Protein AF-A0A950XN25-F1 (afdb_monomer)

Mean predicted aligned error: 3.8 Å

Foldseek 3Di:
DPPAEEEEEDDPVCPVVVVVVVVPGHYHYDDPDDDDDDDDHHHYD

Structure (mmCIF, N/CA/C/O backbone):
data_AF-A0A950XN25-F1
#
_entry.id   AF-A0A950XN25-F1
#
loop_
_atom_site.group_PDB
_atom_site.id
_atom_site.type_symbol
_atom_site.label_atom_id
_atom_site.label_alt_id
_atom_site.label_comp_id
_atom_site.label_asym_id
_atom_site.label_entity_id
_atom_site.label_seq_id
_atom_site.pdbx_PDB_ins_code
_atom_site.Cartn_x
_atom_site.Cartn_y
_atom_site.Cartn_z
_atom_site.occupancy
_atom_site.B_iso_or_equiv
_atom_site.auth_seq_id
_atom_site.auth_comp_id
_atom_site.auth_asym_id
_atom_site.auth_atom_id
_atom_site.pdbx_PDB_model_num
ATOM 1 N N . MET A 1 1 ? -7.128 7.128 18.693 1.00 41.81 1 MET A N 1
ATOM 2 C CA . MET A 1 1 ? -5.934 6.374 18.249 1.00 41.81 1 MET A CA 1
ATOM 3 C C . MET A 1 1 ? -6.192 5.961 16.814 1.00 41.81 1 MET A C 1
ATOM 5 O O . MET A 1 1 ? -7.304 5.495 16.599 1.00 41.81 1 MET A O 1
ATOM 9 N N . PRO A 1 2 ? -5.301 6.194 15.834 1.00 49.12 2 PRO A N 1
ATOM 10 C CA . PRO A 1 2 ? -5.598 5.821 14.456 1.00 49.12 2 PRO A CA 1
ATOM 11 C C . PRO A 1 2 ? -5.708 4.293 14.395 1.00 49.12 2 PRO A C 1
ATOM 13 O O . PRO A 1 2 ? -4.727 3.571 14.524 1.00 49.12 2 PRO A O 1
ATOM 16 N N . SER A 1 3 ? -6.949 3.823 14.328 1.00 55.66 3 SER A N 1
ATOM 17 C CA . SER A 1 3 ? -7.374 2.431 14.444 1.00 55.66 3 SER A CA 1
ATOM 18 C C . SER A 1 3 ? -7.744 1.899 13.061 1.00 55.66 3 SER A C 1
ATOM 20 O O . SER A 1 3 ? -8.883 1.510 12.817 1.00 55.66 3 SER A O 1
ATOM 22 N N . GLY A 1 4 ? -6.787 1.970 12.139 1.00 61.75 4 GLY A N 1
ATOM 23 C CA . GLY A 1 4 ? -6.895 1.404 10.799 1.00 61.75 4 GLY A CA 1
ATOM 24 C C . GLY A 1 4 ? -5.507 1.015 10.312 1.00 61.75 4 GLY A C 1
ATOM 25 O O . GLY A 1 4 ? -4.568 1.803 10.440 1.00 61.75 4 GLY A O 1
ATOM 26 N N . SER A 1 5 ? -5.360 -0.207 9.806 1.00 83.69 5 SER A N 1
ATOM 27 C CA . SER A 1 5 ? -4.113 -0.653 9.186 1.00 83.69 5 SER A CA 1
ATOM 28 C C . SER A 1 5 ? -3.929 0.067 7.845 1.00 83.69 5 SER A C 1
ATOM 30 O O . SER A 1 5 ? -4.897 0.324 7.128 1.00 83.69 5 SER A O 1
ATOM 32 N 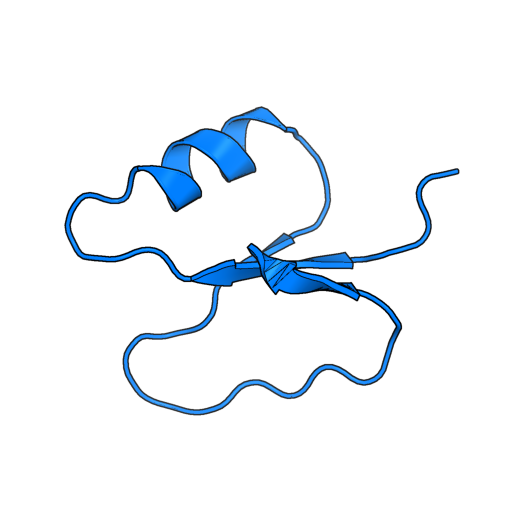N . LEU A 1 6 ? -2.699 0.455 7.499 1.00 94.44 6 LEU A N 1
ATOM 33 C CA . LEU A 1 6 ? -2.423 1.017 6.176 1.00 94.44 6 LEU A CA 1
ATOM 34 C C . LEU A 1 6 ? -2.125 -0.126 5.205 1.00 94.44 6 LEU A C 1
ATOM 36 O O . LEU A 1 6 ? -1.251 -0.945 5.468 1.00 94.44 6 LEU A O 1
ATOM 40 N N . VAL A 1 7 ? -2.823 -0.194 4.080 1.00 96.00 7 VAL A N 1
ATOM 41 C CA . VAL A 1 7 ? -2.576 -1.187 3.030 1.00 96.00 7 VAL A CA 1
ATOM 42 C C . VAL A 1 7 ? -2.191 -0.435 1.772 1.00 96.00 7 VAL A C 1
ATOM 44 O O . VAL A 1 7 ? -2.867 0.519 1.404 1.00 96.00 7 VAL A O 1
ATOM 47 N N . TYR A 1 8 ?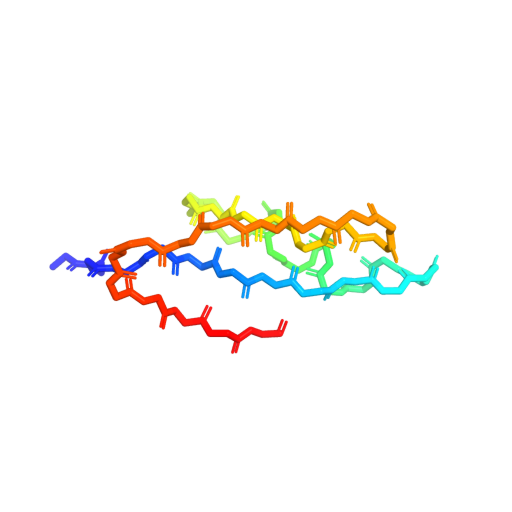 -1.095 -0.813 1.122 1.00 96.81 8 TYR A N 1
ATOM 48 C CA . TYR A 1 8 ? -0.593 -0.017 0.002 1.00 96.81 8 TYR A CA 1
ATOM 49 C C . TYR A 1 8 ? 0.069 -0.837 -1.094 1.00 96.81 8 TYR A C 1
ATOM 51 O O . TYR A 1 8 ? 0.699 -1.863 -0.829 1.00 96.81 8 TYR A O 1
ATOM 59 N N . PHE A 1 9 ? -0.006 -0.341 -2.326 1.00 96.56 9 PHE A N 1
ATOM 60 C CA . PHE A 1 9 ? 0.791 -0.849 -3.441 1.00 96.56 9 PHE A CA 1
ATOM 61 C C . PHE A 1 9 ? 2.004 0.054 -3.702 1.00 96.56 9 PHE A C 1
ATOM 63 O O . PHE A 1 9 ? 1.968 1.274 -3.537 1.00 96.56 9 PHE A O 1
ATOM 70 N N . SER A 1 10 ? 3.116 -0.537 -4.141 1.00 96.06 10 SER A N 1
ATOM 71 C CA . SER A 1 10 ? 4.232 0.232 -4.690 1.00 96.06 10 SER A CA 1
ATOM 72 C C . SER A 1 10 ? 4.839 -0.494 -5.877 1.00 96.06 10 SER A C 1
ATOM 74 O O . SER A 1 10 ? 5.153 -1.684 -5.790 1.00 96.06 10 SER A O 1
ATOM 76 N N . SER A 1 11 ? 4.975 0.246 -6.976 1.00 94.06 11 SER A N 1
ATOM 77 C CA . SER A 1 11 ? 5.620 -0.210 -8.206 1.00 94.06 11 SER A CA 1
ATOM 78 C C . SER A 1 11 ? 7.146 -0.244 -8.059 1.00 94.06 11 SER A C 1
ATOM 80 O O . SER A 1 11 ? 7.690 0.080 -7.006 1.00 94.06 11 SER A O 1
ATOM 82 N N . VAL A 1 12 ? 7.838 -0.554 -9.157 1.00 94.19 12 VAL A N 1
ATOM 83 C CA . VAL A 1 12 ? 9.306 -0.634 -9.243 1.00 94.19 12 VAL A CA 1
ATOM 84 C C . VAL A 1 12 ? 10.050 0.626 -8.785 1.00 94.19 12 VAL A C 1
ATOM 86 O O . VAL A 1 12 ? 11.216 0.541 -8.416 1.00 94.19 12 VAL A O 1
ATOM 89 N N . SER A 1 13 ? 9.410 1.801 -8.800 1.00 95.44 13 SER A N 1
ATOM 90 C CA . SER A 1 13 ? 10.030 3.041 -8.309 1.00 95.44 13 SER A CA 1
ATOM 91 C C . SER A 1 13 ? 10.041 3.151 -6.780 1.00 95.44 13 SER A C 1
ATOM 93 O O . SER A 1 13 ? 10.756 3.995 -6.233 1.00 95.44 13 SER A O 1
ATOM 95 N N . GLU A 1 14 ? 9.267 2.314 -6.079 1.00 96.19 14 GLU A N 1
ATOM 96 C CA . GLU A 1 14 ? 9.208 2.197 -4.614 1.00 96.19 14 GLU A CA 1
ATOM 97 C C . GLU A 1 14 ? 8.859 3.510 -3.877 1.00 96.19 14 GL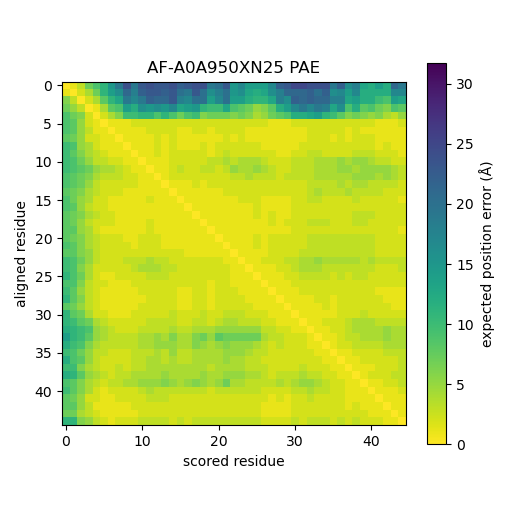U A C 1
ATOM 99 O O . GLU A 1 14 ? 9.107 3.647 -2.678 1.00 96.19 14 GLU A O 1
ATOM 104 N N . ASN A 1 15 ? 8.293 4.509 -4.568 1.00 97.00 15 ASN A N 1
ATOM 105 C CA . ASN A 1 15 ? 8.007 5.828 -3.986 1.00 97.00 15 ASN A CA 1
ATOM 106 C C . ASN A 1 15 ? 7.069 5.726 -2.771 1.00 97.00 15 ASN A C 1
ATOM 108 O O . ASN A 1 15 ? 7.402 6.215 -1.690 1.00 97.00 15 ASN A O 1
ATOM 112 N N . THR A 1 16 ? 5.929 5.050 -2.935 1.00 96.69 16 THR A N 1
ATOM 113 C CA . THR A 1 16 ? 4.953 4.821 -1.856 1.00 96.69 16 THR A CA 1
ATOM 114 C C . THR A 1 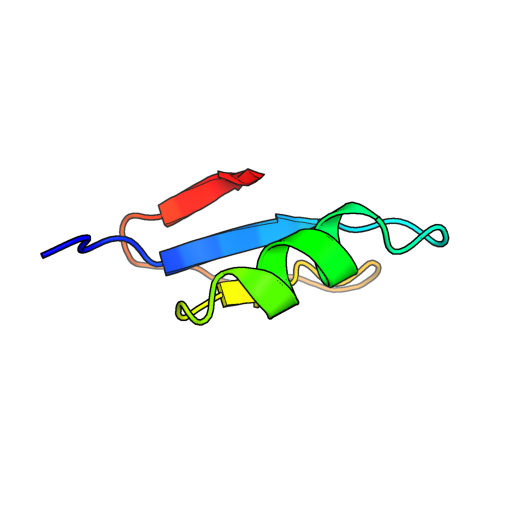16 ? 5.559 3.992 -0.731 1.00 96.69 16 THR A C 1
ATOM 116 O O . THR A 1 16 ? 5.364 4.315 0.433 1.00 96.69 16 THR A O 1
ATOM 119 N N . HIS A 1 17 ? 6.365 2.976 -1.052 1.00 96.56 17 HIS A N 1
ATOM 120 C CA . HIS A 1 17 ? 7.032 2.162 -0.039 1.00 96.56 17 HIS A CA 1
ATOM 121 C C . HIS A 1 17 ? 7.963 2.999 0.851 1.00 96.56 17 HIS A C 1
ATOM 123 O O . HIS A 1 17 ? 7.860 2.938 2.077 1.00 96.56 17 HIS A O 1
ATOM 129 N N . ARG A 1 18 ? 8.802 3.857 0.252 1.00 97.00 18 ARG A N 1
ATOM 130 C CA . ARG A 1 18 ? 9.675 4.778 1.003 1.00 97.00 18 ARG A CA 1
ATOM 131 C C . ARG A 1 18 ? 8.895 5.810 1.816 1.00 97.00 18 ARG A C 1
ATOM 133 O O . ARG A 1 18 ? 9.369 6.216 2.873 1.00 97.00 18 ARG A O 1
ATOM 140 N N . PHE A 1 19 ? 7.737 6.258 1.333 1.00 96.00 19 PHE A N 1
ATOM 141 C CA . PHE A 1 19 ? 6.854 7.146 2.090 1.00 96.00 19 PHE A CA 1
ATOM 142 C C . PHE A 1 19 ? 6.267 6.432 3.314 1.00 96.00 19 PHE A C 1
ATOM 144 O O . PHE A 1 19 ? 6.432 6.913 4.431 1.00 96.00 19 PHE A O 1
ATOM 151 N N . VAL A 1 20 ? 5.669 5.254 3.124 1.00 96.06 20 VAL A N 1
ATOM 152 C CA . VAL A 1 20 ? 5.027 4.475 4.194 1.00 96.06 20 VAL A CA 1
ATOM 153 C C . VAL A 1 20 ? 6.022 4.069 5.281 1.00 96.06 20 VAL A C 1
ATOM 155 O O . VAL A 1 20 ? 5.719 4.203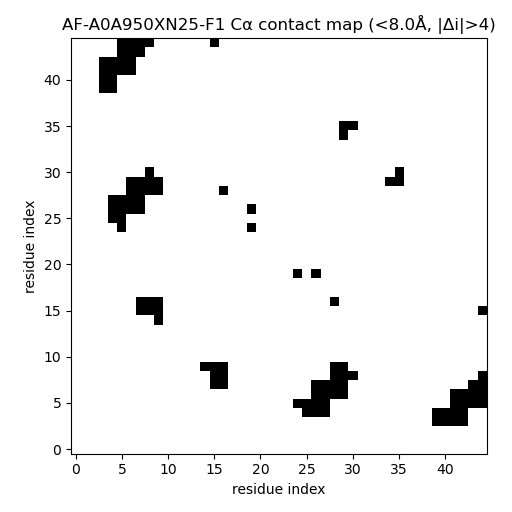 6.463 1.00 96.06 20 VAL A O 1
ATOM 158 N N . GLN A 1 21 ? 7.239 3.665 4.905 1.00 94.75 21 GLN A N 1
ATOM 159 C CA . GLN A 1 21 ? 8.324 3.359 5.849 1.00 94.75 21 GLN A CA 1
ATOM 160 C C . 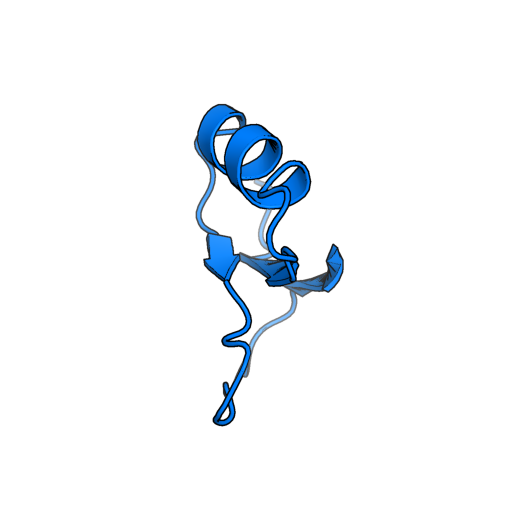GLN A 1 21 ? 8.638 4.527 6.802 1.00 94.75 21 GLN A C 1
ATOM 162 O O . GLN A 1 21 ? 8.962 4.304 7.964 1.00 94.75 21 GLN A O 1
ATOM 167 N N . LYS A 1 22 ? 8.508 5.778 6.340 1.00 96.56 22 LYS A N 1
ATOM 168 C CA . LYS A 1 22 ? 8.767 6.975 7.156 1.00 96.56 22 LYS A CA 1
ATOM 169 C C . LYS A 1 22 ? 7.625 7.329 8.107 1.00 96.56 22 LYS A C 1
ATOM 171 O O . LYS A 1 22 ? 7.846 8.117 9.020 1.00 96.56 22 LYS A O 1
ATOM 176 N N . LEU A 1 23 ? 6.424 6.780 7.908 1.00 93.00 23 LEU A N 1
ATOM 177 C CA . LEU A 1 23 ? 5.270 7.070 8.764 1.00 93.00 23 LEU A CA 1
ATOM 178 C C . LEU A 1 23 ? 5.377 6.410 10.144 1.00 93.00 23 LEU A C 1
ATOM 180 O O . LEU A 1 23 ? 4.733 6.871 11.079 1.00 93.00 23 LEU A O 1
ATOM 184 N N . GLY A 1 24 ? 6.164 5.336 10.279 1.00 91.00 24 GLY A N 1
ATOM 185 C CA . GLY A 1 24 ? 6.333 4.631 11.555 1.00 91.00 24 GLY A CA 1
ATOM 186 C C . GLY A 1 24 ? 5.053 3.965 12.078 1.00 91.00 24 GLY A C 1
ATOM 187 O O . GLY A 1 24 ? 4.953 3.691 13.271 1.00 91.00 24 GLY A O 1
ATOM 188 N N . VAL A 1 25 ? 4.071 3.717 11.203 1.00 91.75 25 VAL A N 1
ATOM 189 C CA . VAL A 1 25 ? 2.797 3.063 11.539 1.00 91.75 25 VAL A CA 1
ATOM 190 C C . VAL A 1 25 ? 2.728 1.650 10.954 1.00 91.75 25 VAL A C 1
ATOM 192 O O . VAL A 1 25 ? 3.385 1.377 9.945 1.00 91.75 25 VAL A O 1
ATOM 195 N N . PRO A 1 26 ? 1.919 0.746 11.535 1.00 91.44 26 PRO A N 1
ATOM 196 C CA . PRO A 1 26 ? 1.674 -0.568 10.952 1.00 91.44 26 PRO A CA 1
ATOM 197 C C . PRO A 1 26 ? 1.112 -0.465 9.529 1.00 91.44 26 PRO A C 1
ATOM 199 O O . PRO A 1 26 ? 0.099 0.200 9.296 1.00 91.44 26 PRO A O 1
ATOM 202 N N . ALA A 1 27 ? 1.760 -1.147 8.582 1.00 94.06 27 ALA A N 1
ATOM 203 C CA . ALA A 1 27 ? 1.346 -1.156 7.188 1.00 94.06 27 ALA A CA 1
ATOM 204 C C . ALA A 1 27 ? 1.602 -2.505 6.501 1.00 94.06 27 ALA A C 1
ATOM 206 O O . ALA A 1 27 ? 2.620 -3.152 6.744 1.00 94.06 27 ALA A O 1
ATOM 207 N N . THR A 1 28 ? 0.711 -2.883 5.586 1.00 95.06 28 THR A N 1
ATOM 208 C CA . THR A 1 28 ? 0.782 -4.097 4.766 1.00 95.06 28 THR A CA 1
ATOM 209 C C . THR A 1 28 ? 0.983 -3.719 3.304 1.00 95.06 28 THR A C 1
ATOM 211 O O . THR A 1 28 ? 0.200 -2.961 2.732 1.00 95.06 28 THR A O 1
ATOM 214 N N . ARG A 1 29 ? 2.031 -4.253 2.674 1.00 95.00 29 ARG A N 1
ATOM 215 C CA . ARG A 1 29 ? 2.293 -4.036 1.248 1.00 95.00 29 ARG A CA 1
ATOM 216 C C . ARG A 1 29 ? 1.555 -5.077 0.406 1.00 95.00 29 ARG A C 1
ATOM 218 O O . ARG A 1 29 ? 1.693 -6.272 0.650 1.00 95.00 29 ARG A O 1
ATOM 225 N N . ILE A 1 30 ? 0.842 -4.627 -0.621 1.00 96.44 30 ILE A N 1
ATOM 226 C CA . ILE A 1 30 ? 0.233 -5.486 -1.638 1.00 96.44 30 ILE A CA 1
ATOM 227 C C . ILE A 1 30 ? 1.352 -6.051 -2.534 1.00 96.44 30 ILE A C 1
ATOM 229 O O . ILE A 1 30 ? 2.127 -5.269 -3.103 1.00 96.44 30 ILE A O 1
ATOM 233 N N . PRO A 1 31 ? 1.471 -7.384 -2.667 1.00 93.75 31 PRO A N 1
ATOM 234 C CA . PRO A 1 31 ? 2.466 -8.006 -3.526 1.00 93.75 31 PRO A CA 1
ATOM 235 C C . PRO A 1 31 ? 2.098 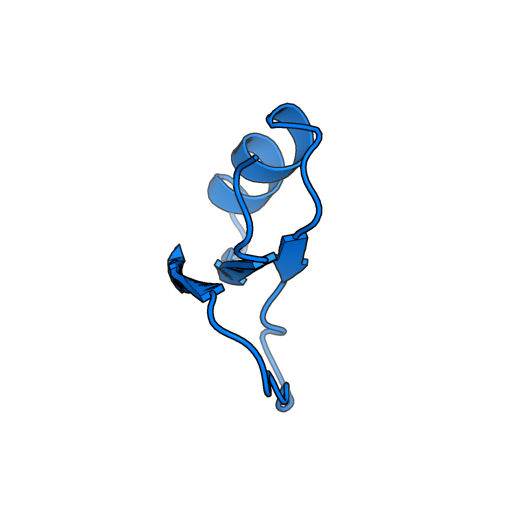-7.834 -5.006 1.00 93.75 31 PRO A C 1
ATOM 237 O O . PRO A 1 31 ? 0.926 -7.762 -5.365 1.00 93.75 31 PRO A O 1
ATOM 240 N N . LEU A 1 32 ? 3.107 -7.814 -5.882 1.00 90.88 32 LEU A N 1
ATOM 241 C CA . LEU A 1 32 ? 2.895 -7.740 -7.335 1.00 90.88 32 LEU A CA 1
ATOM 242 C C . LEU A 1 32 ? 2.237 -9.014 -7.892 1.00 90.88 32 LEU A C 1
ATOM 244 O O . LEU A 1 32 ? 1.477 -8.956 -8.853 1.00 90.88 32 LEU A O 1
ATOM 248 N N . HIS A 1 33 ? 2.533 -10.156 -7.273 1.00 93.81 33 HIS A N 1
ATOM 249 C CA . HIS A 1 33 ? 1.966 -11.455 -7.609 1.00 93.81 33 HIS A CA 1
ATOM 250 C C . HIS A 1 33 ? 1.471 -12.124 -6.326 1.00 93.81 33 HIS A C 1
ATOM 252 O O . HIS A 1 33 ? 2.183 -12.139 -5.323 1.00 93.81 33 HIS A O 1
ATOM 258 N N . GLY A 1 34 ? 0.267 -12.692 -6.368 1.00 92.19 34 GLY A N 1
ATOM 259 C CA . GLY A 1 34 ? -0.386 -13.300 -5.208 1.00 92.19 34 GLY A CA 1
ATOM 260 C C . GLY A 1 34 ? -1.571 -12.479 -4.705 1.00 92.19 34 GLY A C 1
ATOM 261 O O . GLY A 1 34 ? -2.014 -11.532 -5.352 1.00 92.19 34 GLY A O 1
ATOM 262 N N . ARG A 1 35 ? -2.125 -12.887 -3.563 1.00 93.31 35 ARG A N 1
ATOM 263 C CA . ARG A 1 35 ? -3.292 -12.255 -2.937 1.00 93.31 35 ARG A CA 1
ATOM 264 C C . ARG A 1 35 ? -2.974 -11.949 -1.482 1.00 93.31 35 ARG A C 1
ATOM 266 O O . ARG A 1 35 ? -2.182 -12.656 -0.865 1.00 93.31 35 ARG A O 1
ATOM 273 N N . ILE A 1 36 ? -3.606 -10.906 -0.961 1.00 93.00 36 ILE A N 1
ATOM 274 C CA . ILE A 1 36 ? -3.656 -10.628 0.472 1.00 93.00 36 ILE A CA 1
ATOM 275 C C . ILE A 1 36 ? -5.105 -10.700 0.930 1.00 93.00 36 ILE A C 1
ATOM 277 O O . ILE A 1 36 ? -6.021 -10.434 0.148 1.00 93.00 36 ILE A O 1
ATOM 281 N N . GLU A 1 37 ? -5.286 -11.029 2.198 1.00 93.19 37 GLU A N 1
ATOM 282 C CA . GLU A 1 37 ? -6.570 -10.963 2.877 1.00 93.19 37 GLU A CA 1
ATOM 283 C C . GLU A 1 37 ? -6.460 -9.916 3.982 1.00 93.19 37 GLU A C 1
ATOM 285 O O . GLU A 1 37 ? -5.474 -9.875 4.718 1.00 93.19 37 GLU A O 1
ATOM 290 N N . VAL A 1 38 ? -7.447 -9.023 4.039 1.00 90.88 38 VAL A N 1
ATOM 291 C CA . VAL A 1 38 ? -7.551 -7.967 5.046 1.00 90.88 38 VAL A CA 1
ATOM 292 C C . VAL A 1 38 ? -8.980 -8.008 5.569 1.00 90.88 38 VAL A C 1
ATOM 294 O O . VAL A 1 38 ? -9.924 -7.811 4.807 1.00 90.88 38 VAL A O 1
ATOM 297 N N . ASP A 1 39 ? -9.131 -8.307 6.853 1.00 92.44 39 ASP A N 1
ATOM 298 C CA . ASP A 1 39 ? -10.407 -8.580 7.527 1.00 92.44 39 ASP A CA 1
ATOM 299 C C . ASP A 1 39 ? -10.819 -7.470 8.512 1.00 92.44 39 ASP A C 1
ATOM 301 O O . ASP A 1 39 ? -11.838 -7.570 9.194 1.00 92.44 39 ASP A O 1
ATOM 305 N N . GLN A 1 40 ? -10.047 -6.382 8.562 1.00 89.94 40 GLN A N 1
ATOM 306 C CA . GLN A 1 40 ? -10.282 -5.214 9.410 1.00 89.94 40 GLN A CA 1
ATOM 307 C C . GLN A 1 40 ? -10.303 -3.924 8.581 1.00 89.94 40 GLN A C 1
ATOM 309 O O . GLN A 1 40 ? -9.710 -3.888 7.503 1.00 89.94 40 GLN A O 1
ATOM 314 N N . PRO A 1 41 ? -10.941 -2.841 9.066 1.00 93.00 41 PRO A N 1
ATOM 315 C CA . PRO A 1 41 ? -10.923 -1.552 8.382 1.00 93.00 41 PRO A CA 1
ATOM 316 C C . PRO A 1 41 ? -9.500 -1.046 8.121 1.00 93.00 41 PRO A C 1
ATOM 318 O O . PRO A 1 41 ? -8.653 -1.026 9.018 1.00 93.00 41 PRO A O 1
ATOM 321 N N . TYR A 1 42 ? -9.262 -0.592 6.892 1.00 92.25 42 TYR A N 1
ATOM 322 C CA . TYR A 1 42 ? -7.953 -0.140 6.440 1.00 92.25 42 TYR A CA 1
ATOM 323 C C . TYR A 1 42 ? -8.046 1.113 5.572 1.00 92.25 42 TYR A C 1
ATOM 325 O O . TYR A 1 42 ? -9.097 1.440 5.017 1.00 92.25 42 TYR A O 1
ATOM 333 N N . VAL A 1 43 ? -6.915 1.802 5.438 1.00 94.44 43 VAL A N 1
ATOM 334 C CA . VAL A 1 43 ? -6.727 2.868 4.449 1.00 94.44 43 VAL A CA 1
ATOM 335 C C . VAL A 1 43 ? -5.917 2.307 3.288 1.00 94.44 43 VAL A C 1
ATOM 337 O O . VAL A 1 43 ? -4.831 1.771 3.511 1.00 94.44 43 VAL A O 1
ATOM 340 N N . LEU A 1 44 ? -6.445 2.423 2.068 1.00 94.50 44 LEU A N 1
ATOM 341 C CA . LEU A 1 44 ? -5.763 2.016 0.839 1.00 94.50 44 LEU A CA 1
ATOM 342 C C . LEU A 1 44 ? -4.971 3.184 0.245 1.00 94.50 44 LEU A C 1
ATOM 344 O O . LEU A 1 44 ? -5.534 4.268 0.079 1.00 94.50 44 LEU A O 1
ATOM 348 N N . VAL A 1 45 ? -3.702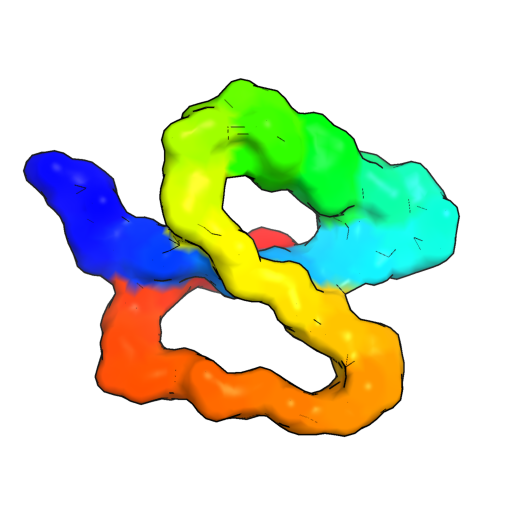 2.946 -0.098 1.00 92.62 45 VAL A N 1
ATOM 349 C CA . VAL A 1 45 ? -2.800 3.930 -0.730 1.00 92.62 45 VAL A CA 1
ATOM 350 C C . VAL A 1 45 ? -2.113 3.369 -1.971 1.00 92.62 45 VAL A C 1
ATOM 352 O O . VAL A 1 45 ? -1.593 2.229 -1.919 1.00 92.62 45 VAL A O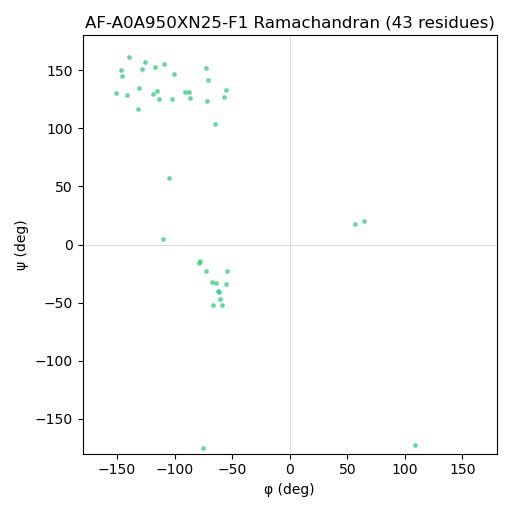 1
#

Radius of gyration: 10.75 Å; Cα contacts (8 Å, |Δi|>4): 53; chains: 1; bounding box: 21×20×28 Å

Nearest PDB structures (foldseek):
  8j4w-assembly1_C  TM=9.622E-01  e=1.122E-04  Mycolicibacterium thermoresistibile ATCC 19527
  8j4y-assembly1_G  TM=9.551E-01  e=1.122E-04  Mycobacterium tuberculosis H37Rv
  7mmq-assembly3_G  TM=9.019E-01  e=2.922E-02  Aerococcus urinae

pLDDT: mean 90.23, std 12.36, range [41.81, 97.0]

Solvent-accessible surface area (backbone atoms only — not comparable to full-atom values): 3039 Å² total; per-residue (Å²): 124,94,84,51,47,36,36,33,56,55,63,98,83,37,62,53,50,61,52,51,67,72,66,78,58,72,67,47,75,55,64,97,72,82,86,86,87,79,96,64,69,60,48,82,85

Sequence (45 aa):
MPSGSLVYFSSVSENTHRFVQKLGVPATRIPLHGRIEVDQPYVLV

Secondary structure (DSSP, 8-state):
---SEEEE---TT-HHHHHHHHH-S-EEEPPSSS-----S-EEE-